Protein AF-A0A7C7XGM5-F1 (afdb_monomer_lite)

Sequence (119 aa):
MLATCMVFEDQSLSMDELKQALDADWGGHDVLRQRLMARAPKWANNDRYADAIAREMMDFFVDRSQHYAAAFPNVIFPCSVGTFSWYSMIGREVGASADGRHAGEPVAPNFSPAPGTDV

Foldseek 3Di:
DACCCCDPPVVVAHPVNLVVCQVCLNVVVVVVLVCLLPPPAFPPQPDPVNVVVVVVVVVVQVVVQVVVCVVPVPDDRDDFFACDVCQQVVQQVDTQHRNSRGRSGGDDGTPDTGPPNHD

Radius of gyration: 16.39 Å; chains: 1; bounding box: 39×30×42 Å

Secondary structure (DSSP, 8-state):
--THIIIIIS--S-HHHHHHHHHTTTTT-HHHHHHHHHHS--TTSS-HHHHHHHHHHHHHHHHHHHHHHTT-TTS--------GGGHHHHHHTS---TTSPPTTPPPPPTTSPPTT---

Structure (mmCIF, N/CA/C/O backbone):
data_AF-A0A7C7XGM5-F1
#
_entry.id   AF-A0A7C7XGM5-F1
#
loop_
_atom_site.group_PDB
_atom_site.id
_atom_site.type_symbol
_atom_site.label_atom_id
_atom_site.label_alt_id
_atom_site.label_comp_id
_atom_site.label_asym_id
_atom_site.label_entity_id
_atom_site.label_seq_id
_atom_site.pdbx_PDB_ins_code
_atom_site.Cartn_x
_atom_site.Cartn_y
_atom_site.Cartn_z
_atom_site.occupancy
_atom_site.B_iso_or_equiv
_atom_site.auth_seq_id
_atom_site.auth_comp_id
_atom_site.auth_asym_id
_atom_site.auth_atom_id
_atom_site.pdbx_PDB_model_num
ATOM 1 N N . MET A 1 1 ? 2.278 -4.102 4.022 1.00 54.41 1 MET A N 1
ATOM 2 C CA . MET A 1 1 ? 1.365 -4.092 5.184 1.00 54.41 1 MET A CA 1
ATOM 3 C C . MET A 1 1 ? 0.000 -4.473 4.669 1.00 54.41 1 MET A C 1
ATOM 5 O O . MET A 1 1 ? -0.467 -3.802 3.760 1.00 54.41 1 MET A O 1
ATOM 9 N N . LEU A 1 2 ? -0.594 -5.561 5.142 1.00 60.03 2 LEU A N 1
ATOM 10 C CA . LEU A 1 2 ? -1.854 -6.011 4.572 1.00 60.03 2 LEU A CA 1
ATOM 11 C C . LEU A 1 2 ? -2.766 -6.474 5.698 1.00 60.03 2 LEU A C 1
ATOM 13 O O . LEU A 1 2 ? -2.362 -7.294 6.521 1.00 60.03 2 LEU A O 1
ATOM 17 N N . ALA A 1 3 ? -4.014 -6.013 5.673 1.00 67.25 3 ALA A N 1
ATOM 18 C CA . ALA A 1 3 ? -5.118 -6.612 6.415 1.00 67.25 3 ALA A CA 1
ATOM 19 C C . ALA A 1 3 ? -5.228 -8.139 6.220 1.00 67.25 3 ALA A C 1
ATOM 21 O O . ALA A 1 3 ? -5.989 -8.767 6.945 1.00 67.25 3 ALA A O 1
ATOM 22 N N . THR A 1 4 ? -4.454 -8.727 5.294 1.00 80.50 4 THR A N 1
ATOM 23 C CA . THR A 1 4 ? -4.249 -10.161 5.093 1.00 80.50 4 THR A CA 1
ATOM 24 C C . THR A 1 4 ? -4.233 -10.928 6.408 1.00 80.50 4 THR A C 1
ATOM 26 O O . THR A 1 4 ? -5.137 -11.731 6.575 1.00 80.50 4 THR A O 1
ATOM 29 N N . CYS A 1 5 ? -3.366 -10.577 7.378 1.00 86.12 5 CYS A N 1
ATOM 30 C CA . CYS A 1 5 ? -3.275 -11.315 8.652 1.00 86.12 5 CYS A CA 1
ATOM 31 C C . CYS A 1 5 ? -4.610 -11.367 9.404 1.00 86.12 5 CYS A C 1
ATOM 33 O O . CYS A 1 5 ? -4.974 -12.380 9.984 1.00 86.12 5 CYS A O 1
ATOM 35 N N . MET A 1 6 ? -5.383 -10.281 9.360 1.00 91.44 6 MET A N 1
ATOM 36 C CA . MET A 1 6 ? -6.674 -10.204 10.035 1.00 91.44 6 MET A CA 1
ATOM 37 C C . MET A 1 6 ? -7.795 -10.883 9.244 1.00 91.44 6 MET A C 1
ATOM 39 O O . MET A 1 6 ? -8.776 -11.306 9.852 1.00 91.44 6 MET A O 1
ATOM 43 N N . VAL A 1 7 ? -7.665 -10.970 7.917 1.00 94.44 7 VAL A N 1
ATOM 44 C CA . VAL A 1 7 ? -8.686 -11.514 7.013 1.00 94.44 7 VAL A CA 1
ATOM 45 C C . VAL A 1 7 ? -8.522 -13.011 6.773 1.00 94.44 7 VAL A C 1
ATOM 47 O O . VAL A 1 7 ? -9.508 -13.743 6.824 1.00 94.44 7 VAL A O 1
ATOM 50 N N . PHE A 1 8 ? -7.305 -13.481 6.509 1.00 93.12 8 PHE A N 1
ATOM 51 C CA . PHE A 1 8 ? -7.049 -14.862 6.104 1.00 93.12 8 PHE A CA 1
ATOM 52 C C . PHE A 1 8 ? -6.533 -15.724 7.257 1.00 93.12 8 PHE A C 1
ATOM 54 O O . PHE A 1 8 ? -7.017 -16.843 7.415 1.00 93.12 8 PHE A O 1
ATOM 61 N N . GLU A 1 9 ? -5.599 -15.217 8.064 1.00 92.88 9 GLU A N 1
ATOM 62 C CA . GLU A 1 9 ? -4.975 -15.967 9.157 1.00 92.88 9 GLU A CA 1
ATOM 63 C C . GLU A 1 9 ? -5.824 -15.932 10.437 1.00 92.88 9 GLU A C 1
ATOM 65 O O . GLU A 1 9 ? -6.303 -16.971 10.888 1.00 92.88 9 GLU A O 1
ATOM 70 N N . ASP A 1 10 ? -6.056 -14.745 11.003 1.00 91.56 10 ASP A N 1
ATOM 71 C CA . ASP A 1 10 ? -6.815 -14.571 12.249 1.00 91.56 10 ASP A CA 1
ATOM 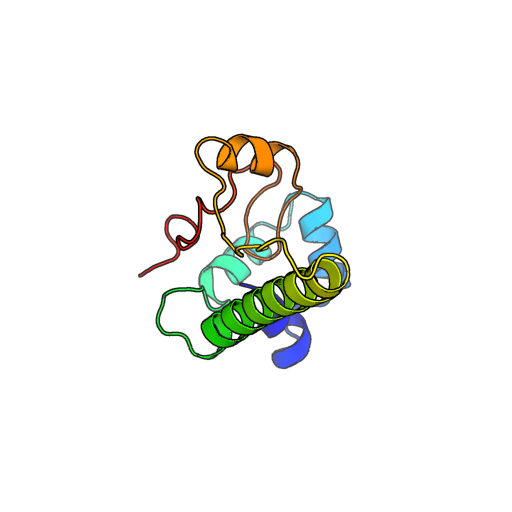72 C C . ASP A 1 10 ? -8.331 -14.666 12.029 1.00 91.56 10 ASP A C 1
ATOM 74 O O . ASP A 1 10 ? -9.084 -14.864 12.983 1.00 91.56 10 ASP A O 1
ATOM 78 N N . GLN A 1 11 ? -8.786 -14.436 10.790 1.00 92.81 11 GLN A N 1
ATOM 79 C CA . GLN A 1 11 ? -10.201 -14.372 10.392 1.00 92.81 11 GLN A CA 1
ATOM 80 C C . GLN A 1 11 ? -11.060 -13.468 11.305 1.00 92.81 11 GLN A C 1
ATOM 82 O O . GLN A 1 11 ? -12.252 -13.691 11.508 1.00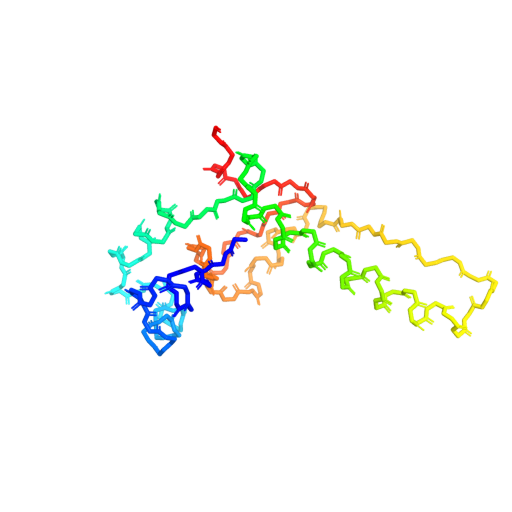 92.81 11 GLN A O 1
ATOM 87 N N . SER A 1 12 ? -10.447 -12.420 11.863 1.00 92.88 12 SER A N 1
ATOM 88 C CA . SER A 1 12 ? -11.067 -11.443 12.772 1.00 92.88 12 SER A CA 1
ATOM 89 C C . SER A 1 12 ? -11.690 -10.239 12.048 1.00 92.88 12 SER A C 1
ATOM 91 O O . SER A 1 12 ? -12.214 -9.310 12.684 1.00 92.88 12 SER A O 1
ATOM 93 N N . LEU A 1 13 ? -11.590 -10.230 10.718 1.00 94.81 13 LEU A N 1
ATOM 94 C CA . LEU A 1 13 ? -12.168 -9.264 9.793 1.00 94.81 13 LEU A CA 1
ATOM 95 C C . LEU A 1 13 ? -12.577 -10.005 8.518 1.00 94.81 13 LEU A C 1
ATOM 97 O O . LEU A 1 13 ? -11.746 -10.676 7.916 1.00 94.81 13 LEU A O 1
ATOM 101 N N . SER A 1 14 ? -13.822 -9.884 8.067 1.00 96.19 14 SER A N 1
ATOM 102 C CA . SER A 1 14 ? -14.199 -10.450 6.767 1.00 96.19 14 SER A CA 1
ATOM 103 C C . SER A 1 14 ? -13.716 -9.571 5.607 1.00 96.19 14 SER A C 1
ATO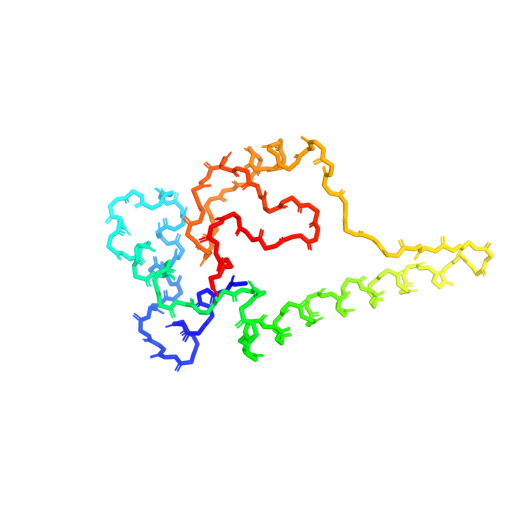M 105 O O . SER A 1 14 ? -13.536 -8.358 5.743 1.00 96.19 14 SER A O 1
ATOM 107 N N . MET A 1 15 ? -13.540 -10.176 4.428 1.00 96.12 15 MET A N 1
ATOM 108 C CA . MET A 1 15 ? -13.187 -9.426 3.217 1.00 96.12 15 MET A CA 1
ATOM 109 C C . MET A 1 15 ? -14.268 -8.401 2.840 1.00 96.12 15 MET A C 1
ATOM 111 O O . MET A 1 15 ? -13.943 -7.308 2.384 1.00 96.12 15 MET A O 1
ATOM 115 N N . ASP A 1 16 ? -15.545 -8.727 3.052 1.00 97.69 16 ASP A N 1
ATOM 116 C CA . ASP A 1 16 ? -16.650 -7.818 2.738 1.00 97.69 16 ASP A CA 1
ATOM 117 C C . ASP A 1 16 ? -16.681 -6.606 3.675 1.00 97.69 16 ASP A C 1
ATOM 119 O O . ASP A 1 16 ? -16.844 -5.484 3.199 1.00 97.69 16 ASP A O 1
ATOM 123 N N . GLU A 1 17 ? -16.445 -6.797 4.977 1.00 96.75 17 GLU A N 1
ATOM 124 C CA . GLU A 1 17 ? -16.307 -5.683 5.929 1.00 96.75 17 GLU A CA 1
ATOM 125 C C . GLU A 1 17 ? -15.115 -4.786 5.583 1.00 96.75 17 GLU A C 1
ATOM 127 O O . GLU A 1 17 ? -15.235 -3.562 5.628 1.00 96.75 17 GLU A O 1
ATOM 132 N N . LEU A 1 18 ? -13.969 -5.374 5.209 1.00 96.75 18 LEU A N 1
ATOM 133 C CA . LEU A 1 18 ? -12.805 -4.599 4.781 1.00 96.75 18 LEU A CA 1
ATOM 134 C C . LEU A 1 18 ? -13.123 -3.777 3.528 1.00 96.75 18 LEU A C 1
ATOM 136 O O . LEU A 1 18 ? -12.824 -2.588 3.495 1.00 96.75 18 LEU A O 1
ATOM 140 N N . LYS A 1 19 ? -13.745 -4.384 2.512 1.00 97.56 19 LYS A N 1
ATOM 141 C CA . LYS A 1 19 ? -14.121 -3.682 1.276 1.00 97.56 19 LYS A CA 1
ATOM 142 C C . LYS A 1 19 ? -15.075 -2.525 1.550 1.00 97.56 19 LYS A C 1
ATOM 144 O O . LYS A 1 19 ? -14.810 -1.424 1.091 1.00 97.56 19 LYS A O 1
ATOM 149 N N . GLN A 1 20 ? -16.118 -2.752 2.350 1.00 98.19 20 GLN A N 1
ATOM 150 C CA . GLN A 1 20 ? -17.057 -1.696 2.743 1.00 98.19 20 GLN A CA 1
ATOM 151 C C . GLN A 1 20 ? -16.340 -0.538 3.447 1.00 98.19 20 GLN A C 1
ATOM 153 O O . GLN A 1 20 ? -16.585 0.621 3.125 1.00 98.19 20 GLN A O 1
ATOM 158 N N . ALA A 1 21 ? -15.412 -0.846 4.358 1.00 98.12 21 ALA A N 1
ATOM 159 C CA . ALA A 1 21 ? -14.640 0.173 5.055 1.00 98.12 21 ALA A CA 1
ATOM 160 C C . ALA A 1 21 ? -13.722 0.974 4.116 1.00 98.12 21 ALA A C 1
ATOM 162 O O . ALA A 1 21 ? -13.603 2.185 4.283 1.00 98.12 21 ALA A O 1
ATOM 163 N N . LEU A 1 22 ? -13.095 0.328 3.128 1.00 98.06 22 LEU A N 1
ATOM 164 C CA . LEU A 1 22 ? -12.242 1.000 2.141 1.00 98.06 22 LEU A CA 1
ATOM 165 C C . LEU A 1 22 ? -13.059 1.851 1.156 1.00 98.06 22 LEU A C 1
ATOM 167 O O . LEU A 1 22 ? -12.680 2.990 0.887 1.00 98.06 22 LEU A O 1
ATOM 171 N N . ASP A 1 23 ? -14.193 1.337 0.671 1.00 98.31 23 ASP A N 1
ATOM 172 C CA . ASP A 1 23 ? -15.105 2.059 -0.230 1.00 98.31 23 ASP A CA 1
ATOM 173 C C . ASP A 1 23 ? -15.692 3.312 0.443 1.00 98.31 23 ASP A C 1
ATOM 175 O O . ASP A 1 23 ? -15.946 4.319 -0.218 1.00 98.31 23 ASP A O 1
ATOM 179 N N . ALA A 1 24 ? -15.875 3.267 1.766 1.00 98.25 24 ALA A N 1
ATOM 180 C CA . ALA A 1 24 ? -16.339 4.389 2.575 1.00 98.25 24 ALA A CA 1
ATOM 181 C C . ALA A 1 24 ? -15.220 5.359 3.008 1.00 98.25 24 ALA A C 1
ATOM 183 O O . ALA A 1 24 ? -15.493 6.255 3.806 1.00 98.25 24 ALA A O 1
ATOM 184 N N . ASP A 1 25 ? -13.972 5.174 2.553 1.00 98.31 25 ASP A N 1
ATOM 185 C CA . ASP A 1 25 ? -12.793 5.906 3.049 1.00 98.31 25 ASP A CA 1
ATOM 186 C C . ASP A 1 25 ? -12.725 5.940 4.591 1.00 98.31 25 ASP A C 1
ATOM 188 O O . ASP A 1 25 ? -12.493 6.966 5.232 1.00 98.31 25 ASP A O 1
ATOM 192 N N . TRP A 1 26 ? -13.000 4.785 5.198 1.00 98.00 26 TRP A N 1
ATOM 193 C CA . TRP A 1 26 ? -13.109 4.567 6.641 1.00 98.00 26 TRP A CA 1
ATOM 194 C C . TRP A 1 26 ? -14.264 5.287 7.353 1.00 98.00 26 TRP A C 1
ATOM 196 O O . TRP A 1 26 ? -14.382 5.163 8.573 1.00 98.00 26 TRP A O 1
ATOM 206 N N . GLY A 1 27 ? -15.153 5.980 6.637 1.00 98.12 27 GLY A N 1
ATOM 207 C CA . GLY A 1 27 ? -16.314 6.662 7.209 1.00 98.12 27 GLY A CA 1
ATOM 208 C C . GLY A 1 27 ? -17.248 5.703 7.954 1.00 98.12 27 GLY A C 1
ATOM 209 O O . GLY A 1 27 ? -17.814 4.793 7.359 1.00 98.12 27 GLY A O 1
ATOM 210 N N . GLY A 1 28 ? -17.407 5.894 9.269 1.00 97.75 28 GLY A N 1
ATOM 211 C CA . GLY A 1 28 ? -18.184 4.987 10.130 1.00 97.75 28 GLY A CA 1
ATOM 212 C C . GLY A 1 28 ? -17.437 3.711 10.544 1.00 97.75 28 GLY A C 1
ATOM 213 O O . GLY A 1 28 ? -17.987 2.884 11.272 1.00 97.75 28 GLY A O 1
ATOM 214 N N . HIS A 1 29 ? -16.175 3.567 10.133 1.00 97.88 29 HIS A N 1
ATOM 215 C CA . HIS A 1 29 ? -15.309 2.418 10.397 1.00 97.88 29 HIS A CA 1
ATOM 216 C C . HIS A 1 29 ? -14.020 2.814 11.145 1.00 97.88 29 HIS A C 1
ATOM 218 O O . HIS A 1 29 ? -13.032 2.076 11.118 1.00 97.88 29 HIS A O 1
ATOM 224 N N . ASP A 1 30 ? -14.019 3.940 11.866 1.00 96.94 30 ASP A N 1
ATOM 225 C CA . ASP A 1 30 ? -12.849 4.476 12.581 1.00 96.94 30 ASP A CA 1
ATOM 226 C C . ASP A 1 30 ? -12.220 3.465 13.547 1.00 96.94 30 ASP A C 1
ATOM 228 O O . ASP A 1 30 ? -10.999 3.310 13.602 1.00 96.94 30 ASP A O 1
ATOM 232 N N . VAL A 1 31 ? -13.053 2.721 14.282 1.00 96.88 31 VAL A N 1
ATOM 233 C CA . VAL A 1 31 ? -12.593 1.686 15.222 1.00 96.88 31 VAL A CA 1
ATOM 234 C C . VAL A 1 31 ? -11.849 0.572 14.486 1.00 96.88 31 VAL A C 1
ATOM 236 O O . VAL A 1 31 ? -10.806 0.109 14.952 1.00 96.88 31 VAL A O 1
ATOM 239 N N . LEU A 1 32 ? -12.356 0.154 13.324 1.00 95.81 32 LEU A N 1
ATOM 240 C CA . LEU A 1 32 ? -11.711 -0.865 12.502 1.00 95.81 32 LEU A CA 1
ATOM 241 C C . LEU A 1 32 ? -10.379 -0.352 11.943 1.00 95.81 32 LEU A C 1
ATOM 243 O O . LEU A 1 32 ? -9.375 -1.063 12.030 1.00 95.81 32 LEU A O 1
ATOM 247 N N . ARG A 1 33 ? -10.350 0.886 11.439 1.00 96.31 33 ARG A N 1
ATOM 248 C CA . ARG A 1 33 ? -9.132 1.538 10.945 1.00 96.31 33 ARG A CA 1
ATOM 249 C C . ARG A 1 33 ? -8.051 1.589 12.023 1.00 96.31 33 ARG A C 1
ATOM 251 O O . ARG A 1 33 ? -6.938 1.120 11.802 1.00 96.31 33 ARG A O 1
ATOM 258 N N . GLN A 1 34 ? -8.388 2.084 13.215 1.00 95.38 34 GLN A N 1
ATOM 259 C CA . GLN A 1 34 ? -7.458 2.157 14.347 1.00 95.38 34 GLN A CA 1
ATOM 260 C C . GLN A 1 34 ? -6.964 0.770 14.769 1.00 95.38 34 GLN A C 1
ATOM 262 O O . GLN A 1 34 ? -5.775 0.580 15.028 1.00 95.38 34 GLN A O 1
ATOM 267 N N . ARG A 1 35 ? -7.852 -0.233 14.776 1.00 94.31 35 ARG A N 1
ATOM 268 C CA . ARG A 1 35 ? -7.483 -1.626 15.063 1.00 94.31 35 ARG A CA 1
ATOM 269 C C . ARG A 1 35 ? -6.465 -2.161 14.050 1.00 94.31 35 ARG A C 1
ATOM 271 O O . ARG A 1 35 ? -5.487 -2.775 14.470 1.00 94.31 35 ARG A O 1
ATOM 278 N N . LEU A 1 36 ? -6.663 -1.909 12.754 1.00 92.81 36 LEU A N 1
ATOM 279 C CA . LEU A 1 36 ? -5.727 -2.289 11.685 1.00 92.81 36 LEU A CA 1
ATOM 280 C C . LEU A 1 36 ? -4.383 -1.566 11.813 1.00 92.81 36 LEU A C 1
ATOM 282 O O . LEU A 1 36 ? -3.323 -2.186 11.699 1.00 92.81 36 LEU A O 1
ATOM 286 N N . MET A 1 37 ? -4.413 -0.262 12.087 1.00 92.81 37 MET A N 1
ATOM 287 C CA . MET A 1 37 ? -3.207 0.543 12.275 1.00 92.81 37 MET A CA 1
ATOM 288 C C . MET A 1 37 ? -2.374 0.051 13.462 1.00 92.81 37 MET A C 1
ATOM 290 O O . MET A 1 37 ? -1.161 -0.061 13.329 1.00 92.81 37 MET A O 1
ATOM 294 N N . ALA A 1 38 ? -3.021 -0.309 14.571 1.00 91.25 38 ALA A N 1
ATOM 295 C CA . ALA A 1 38 ? -2.345 -0.717 15.799 1.00 91.25 38 ALA A CA 1
ATOM 296 C C . ALA A 1 38 ? -1.894 -2.186 15.827 1.00 91.25 38 ALA A C 1
ATOM 298 O O . ALA A 1 38 ? -0.918 -2.498 16.504 1.00 91.25 38 ALA A O 1
ATOM 299 N N . ARG A 1 39 ? -2.623 -3.104 15.173 1.00 90.38 39 ARG A N 1
ATOM 300 C CA . ARG A 1 39 ? -2.394 -4.555 15.332 1.00 90.38 39 ARG A CA 1
ATOM 301 C C . ARG A 1 39 ? -1.752 -5.245 14.142 1.00 90.38 39 ARG A C 1
ATOM 303 O O . ARG A 1 39 ? -1.061 -6.236 14.348 1.00 90.38 39 ARG A O 1
ATOM 310 N N . ALA A 1 40 ? -2.003 -4.782 12.918 1.00 91.69 40 ALA A N 1
ATOM 311 C CA . ALA A 1 40 ? -1.379 -5.410 11.758 1.00 91.69 40 ALA A CA 1
ATOM 312 C C . ALA A 1 40 ? 0.138 -5.141 11.794 1.00 91.69 40 ALA A C 1
ATOM 314 O O . ALA A 1 40 ? 0.508 -4.023 12.148 1.00 91.69 40 ALA A O 1
ATOM 315 N N . PRO A 1 41 ? 1.009 -6.089 11.407 1.00 93.25 41 PRO A N 1
ATOM 316 C CA . PRO A 1 41 ? 2.449 -5.847 11.303 1.00 93.25 41 PRO A CA 1
ATOM 317 C C . PRO A 1 41 ? 2.803 -4.802 10.234 1.00 93.25 41 PRO A C 1
ATOM 31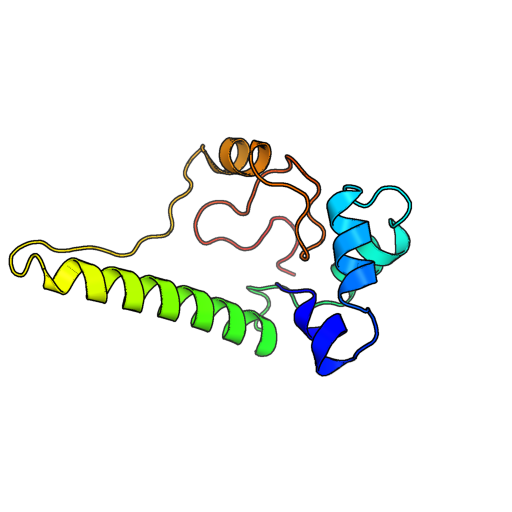9 O O . PRO A 1 41 ? 2.206 -4.784 9.149 1.00 93.25 41 PRO A O 1
ATOM 322 N N . LYS A 1 42 ? 3.783 -3.929 10.514 1.00 91.50 42 LYS A N 1
ATOM 323 C CA . LYS A 1 42 ? 4.247 -2.881 9.585 1.00 91.50 42 LYS A CA 1
ATOM 324 C C . LYS A 1 42 ? 5.635 -3.211 9.038 1.00 91.50 42 LYS A C 1
ATOM 326 O O . LYS A 1 42 ? 6.495 -3.710 9.757 1.00 91.50 42 LYS A O 1
ATOM 331 N N . TRP A 1 43 ? 5.843 -2.922 7.755 1.00 92.44 43 TRP A N 1
ATOM 332 C CA . TRP A 1 43 ? 7.135 -3.136 7.100 1.00 92.44 43 TRP A CA 1
ATOM 333 C C . TRP A 1 43 ? 8.217 -2.236 7.710 1.00 92.44 43 TRP A C 1
ATOM 335 O O . TRP A 1 43 ? 7.898 -1.145 8.174 1.00 92.44 43 TRP A O 1
ATOM 345 N N . ALA A 1 44 ? 9.470 -2.699 7.679 1.00 92.88 44 ALA A N 1
ATOM 346 C CA . ALA A 1 44 ? 10.648 -2.028 8.237 1.00 92.88 44 ALA A CA 1
ATOM 347 C C . ALA A 1 44 ? 10.733 -1.995 9.777 1.00 92.88 44 ALA A C 1
ATOM 349 O O . ALA A 1 44 ? 11.467 -1.185 10.329 1.00 92.88 44 ALA A O 1
ATOM 350 N N . ASN A 1 45 ? 10.061 -2.926 10.463 1.00 94.25 45 ASN A N 1
ATOM 351 C CA . ASN A 1 45 ? 10.174 -3.120 11.919 1.00 94.25 45 ASN A CA 1
ATOM 352 C C . ASN A 1 45 ? 10.872 -4.435 12.302 1.00 94.25 45 ASN A C 1
ATOM 354 O O . ASN A 1 45 ? 10.684 -4.944 13.405 1.00 94.25 45 ASN A O 1
ATOM 358 N N . ASN A 1 46 ? 11.634 -5.035 11.375 1.00 94.50 46 ASN A N 1
ATOM 359 C CA . ASN A 1 46 ? 12.209 -6.380 11.532 1.00 94.50 46 ASN A CA 1
ATOM 360 C C . ASN A 1 46 ? 11.139 -7.448 11.857 1.00 94.50 46 ASN A C 1
ATOM 362 O O . ASN A 1 46 ? 11.396 -8.447 12.537 1.00 94.50 46 ASN A O 1
ATOM 366 N N . ASP A 1 47 ? 9.914 -7.223 11.379 1.00 94.19 47 ASP A N 1
ATOM 367 C CA . ASP A 1 47 ? 8.817 -8.168 11.493 1.00 94.19 47 ASP A CA 1
ATOM 368 C C . ASP A 1 47 ? 8.874 -9.138 10.313 1.00 94.19 47 ASP A C 1
ATOM 370 O O . ASP A 1 47 ? 8.718 -8.756 9.151 1.00 94.19 47 ASP A O 1
ATOM 374 N N . ARG A 1 48 ? 9.084 -10.423 10.612 1.00 94.31 48 ARG A N 1
ATOM 375 C CA . ARG A 1 48 ? 9.281 -11.448 9.578 1.00 94.31 48 ARG A CA 1
ATOM 376 C C . ARG A 1 48 ? 8.102 -11.566 8.619 1.00 94.31 48 ARG A C 1
ATOM 378 O O . ARG A 1 48 ? 8.328 -11.894 7.458 1.00 94.31 48 ARG A O 1
ATOM 385 N N . TYR A 1 49 ? 6.879 -11.345 9.092 1.00 92.25 49 TYR A N 1
ATOM 386 C CA . TYR A 1 49 ? 5.679 -11.475 8.276 1.00 92.25 49 TYR A CA 1
ATOM 387 C C . TYR A 1 49 ? 5.551 -10.288 7.315 1.00 92.25 49 TYR A C 1
ATOM 389 O O . TYR A 1 49 ? 5.437 -10.478 6.102 1.00 92.25 49 TYR A O 1
ATOM 397 N N . ALA A 1 50 ? 5.665 -9.058 7.824 1.00 92.94 50 ALA A N 1
ATOM 398 C CA . ALA A 1 50 ? 5.629 -7.857 6.995 1.00 92.94 50 ALA A CA 1
ATOM 399 C C . ALA A 1 50 ? 6.786 -7.816 5.983 1.00 92.94 50 ALA A C 1
ATOM 401 O O . ALA A 1 50 ? 6.573 -7.465 4.819 1.00 92.94 50 ALA A O 1
ATOM 402 N N . ASP A 1 51 ? 7.990 -8.208 6.406 1.00 92.81 51 ASP A N 1
ATOM 403 C CA . ASP A 1 51 ? 9.178 -8.232 5.554 1.00 92.81 51 ASP A CA 1
ATOM 404 C C . ASP A 1 51 ? 9.104 -9.336 4.492 1.00 92.81 51 ASP A C 1
ATOM 406 O O . ASP A 1 51 ? 9.605 -9.145 3.385 1.00 92.81 51 ASP A O 1
ATOM 410 N N . ALA A 1 52 ? 8.471 -10.477 4.790 1.00 94.56 52 ALA A N 1
ATOM 411 C CA . ALA A 1 52 ? 8.240 -11.528 3.800 1.00 94.56 52 ALA A CA 1
ATOM 412 C C . ALA A 1 52 ? 7.320 -11.045 2.673 1.00 94.56 52 ALA A C 1
ATOM 414 O O . ALA A 1 52 ? 7.672 -11.206 1.509 1.00 94.56 52 ALA A O 1
ATOM 415 N N . ILE A 1 53 ? 6.211 -10.378 3.010 1.00 93.69 53 ILE A N 1
ATOM 416 C CA . ILE A 1 53 ? 5.291 -9.799 2.019 1.00 93.69 53 ILE A CA 1
ATOM 417 C C . ILE A 1 53 ? 5.996 -8.725 1.185 1.00 93.69 53 ILE A C 1
ATOM 419 O O . ILE A 1 53 ? 5.860 -8.694 -0.034 1.00 93.69 53 ILE A O 1
ATOM 423 N N . ALA A 1 54 ? 6.760 -7.831 1.822 1.00 92.75 54 ALA A N 1
ATOM 424 C CA . ALA A 1 54 ? 7.498 -6.799 1.096 1.00 92.75 54 ALA A CA 1
ATOM 425 C C . ALA A 1 54 ? 8.500 -7.410 0.102 1.00 92.75 54 ALA A C 1
ATOM 427 O O . ALA A 1 54 ? 8.622 -6.928 -1.023 1.00 92.75 54 ALA A O 1
ATOM 428 N N . ARG A 1 55 ? 9.178 -8.495 0.500 1.00 95.06 55 ARG A N 1
ATOM 429 C CA . ARG A 1 55 ? 10.104 -9.233 -0.364 1.00 95.06 55 ARG A CA 1
ATOM 430 C C . ARG A 1 55 ? 9.375 -9.895 -1.532 1.00 95.06 55 ARG A C 1
ATOM 432 O O . ARG A 1 55 ? 9.781 -9.687 -2.665 1.00 95.06 55 ARG A O 1
ATOM 439 N N . GLU A 1 56 ? 8.256 -10.569 -1.274 1.00 96.25 56 GLU A N 1
ATOM 440 C CA . GLU A 1 56 ? 7.425 -11.200 -2.309 1.00 96.25 56 GLU A CA 1
ATOM 441 C C . GLU A 1 56 ? 6.957 -10.194 -3.373 1.00 96.25 56 GLU A C 1
ATOM 443 O O . GLU A 1 56 ? 7.038 -10.465 -4.570 1.00 96.25 56 GLU A O 1
ATOM 448 N N . MET A 1 57 ? 6.519 -9.000 -2.959 1.00 94.62 57 MET A N 1
ATOM 449 C CA . MET A 1 57 ? 6.101 -7.953 -3.900 1.00 94.62 57 MET A CA 1
ATOM 450 C C . MET A 1 57 ? 7.263 -7.450 -4.766 1.00 94.62 57 MET A C 1
ATOM 452 O O . MET A 1 57 ? 7.078 -7.184 -5.956 1.00 94.62 57 MET A O 1
ATOM 456 N N . MET A 1 58 ? 8.462 -7.328 -4.188 1.00 95.31 58 MET A N 1
ATOM 457 C CA . MET A 1 58 ? 9.657 -6.934 -4.935 1.00 95.31 58 MET A CA 1
ATOM 458 C C . MET A 1 58 ? 10.124 -8.029 -5.891 1.00 95.31 58 MET A C 1
ATOM 460 O O . MET A 1 58 ? 10.458 -7.716 -7.033 1.00 95.31 58 MET A O 1
ATOM 464 N N . ASP A 1 59 ? 10.092 -9.288 -5.461 1.00 97.31 59 ASP A N 1
ATOM 465 C CA . ASP A 1 59 ? 10.426 -10.440 -6.300 1.00 97.31 59 ASP A CA 1
ATOM 466 C C . ASP A 1 59 ? 9.477 -10.500 -7.507 1.00 97.31 59 ASP A C 1
ATOM 468 O O . ASP A 1 59 ? 9.931 -10.558 -8.648 1.00 97.31 59 ASP A O 1
ATOM 472 N N . PHE A 1 60 ? 8.168 -10.328 -7.288 1.00 97.12 60 PHE A N 1
ATOM 473 C CA . PHE A 1 60 ? 7.186 -10.255 -8.373 1.00 97.12 60 PHE A CA 1
ATOM 474 C C . PHE A 1 60 ? 7.476 -9.115 -9.365 1.00 97.12 60 PHE A C 1
ATOM 476 O O . PHE A 1 60 ? 7.384 -9.301 -10.583 1.00 97.12 60 PHE A O 1
ATOM 483 N N . PHE A 1 61 ? 7.833 -7.926 -8.868 1.00 96.12 61 PHE A N 1
ATOM 484 C CA . PHE A 1 61 ? 8.193 -6.792 -9.722 1.00 96.12 61 PHE A CA 1
ATOM 485 C C . PHE A 1 61 ? 9.438 -7.085 -10.571 1.00 96.12 61 PHE A C 1
ATOM 487 O O . PHE A 1 61 ? 9.435 -6.826 -11.780 1.00 96.12 61 PHE A O 1
ATOM 494 N N . VAL A 1 62 ? 10.479 -7.655 -9.959 1.00 96.38 62 VAL A N 1
ATOM 495 C CA . VAL A 1 62 ? 11.727 -8.021 -10.640 1.00 96.38 62 VAL A CA 1
ATOM 496 C C . VAL A 1 62 ? 11.471 -9.086 -11.701 1.00 96.38 62 VAL A C 1
ATOM 498 O O . VAL A 1 62 ? 11.863 -8.892 -12.854 1.00 96.38 62 VAL A O 1
ATOM 501 N N . ASP A 1 63 ? 10.752 -10.152 -11.358 1.00 97.12 63 ASP A N 1
ATOM 502 C CA . ASP A 1 63 ? 10.416 -11.240 -12.279 1.00 97.12 63 ASP A CA 1
ATOM 503 C C . ASP A 1 63 ? 9.622 -10.724 -13.481 1.00 97.12 63 ASP A C 1
ATOM 505 O O . ASP A 1 63 ? 9.895 -11.077 -14.635 1.00 97.12 63 ASP A O 1
ATOM 509 N N . ARG A 1 64 ? 8.659 -9.823 -13.244 1.00 96.56 64 ARG A N 1
ATOM 510 C CA . ARG A 1 64 ? 7.869 -9.242 -14.331 1.00 96.56 64 ARG A CA 1
ATOM 511 C C . ARG A 1 64 ? 8.708 -8.333 -15.225 1.00 96.56 64 ARG A C 1
ATOM 513 O O . ARG A 1 64 ? 8.534 -8.370 -16.444 1.00 96.56 64 ARG A O 1
ATOM 520 N N . SER A 1 65 ? 9.623 -7.555 -14.651 1.00 96.06 65 SER A N 1
ATOM 521 C CA . SER A 1 65 ? 10.565 -6.730 -15.413 1.00 96.06 65 SER A CA 1
ATOM 522 C C . SER A 1 65 ? 11.481 -7.592 -16.289 1.00 96.06 65 SER A C 1
ATOM 524 O O . SER A 1 65 ? 11.584 -7.354 -17.493 1.00 96.06 65 SER A O 1
ATOM 526 N N . GLN A 1 66 ? 12.060 -8.660 -15.728 1.00 95.50 66 GLN A N 1
ATOM 527 C CA . GLN A 1 66 ? 12.906 -9.609 -16.461 1.00 95.50 66 GLN A CA 1
ATOM 528 C C . GLN A 1 66 ? 12.156 -10.296 -17.605 1.00 95.50 66 GLN A C 1
ATOM 530 O O . GLN A 1 66 ? 12.693 -10.426 -18.706 1.00 95.50 66 GLN A O 1
ATOM 535 N N . HIS A 1 67 ? 10.899 -10.688 -17.375 1.00 96.25 67 HIS A N 1
ATOM 536 C CA . HIS A 1 67 ? 10.059 -11.288 -18.407 1.00 96.25 67 HIS A CA 1
ATOM 537 C C . HIS A 1 67 ? 9.925 -10.389 -19.643 1.00 96.25 67 HIS A C 1
ATOM 539 O O . HIS A 1 67 ? 10.062 -10.868 -20.767 1.00 96.25 67 HIS A O 1
ATOM 545 N N . TYR A 1 68 ? 9.676 -9.089 -19.460 1.00 95.56 68 TYR A N 1
ATOM 546 C CA . TYR A 1 68 ? 9.590 -8.158 -20.588 1.00 95.56 68 TYR A CA 1
ATOM 547 C C . TYR A 1 68 ? 10.964 -7.822 -21.178 1.00 95.56 68 TYR A C 1
ATOM 549 O O . TYR A 1 68 ? 11.090 -7.697 -22.397 1.00 95.56 68 TYR A O 1
ATOM 557 N N . ALA A 1 69 ? 12.000 -7.732 -20.340 1.00 96.50 69 ALA A N 1
ATOM 558 C CA . ALA A 1 69 ? 13.373 -7.490 -20.778 1.00 96.50 69 ALA A CA 1
ATOM 559 C C . ALA A 1 69 ? 13.892 -8.587 -21.723 1.00 96.50 69 ALA A C 1
ATOM 561 O O . ALA A 1 69 ? 14.694 -8.299 -22.609 1.00 96.50 69 ALA A O 1
ATOM 562 N N . ALA A 1 70 ? 13.394 -9.824 -21.604 1.00 96.19 70 ALA A N 1
ATOM 563 C CA . ALA A 1 70 ? 13.764 -10.937 -22.480 1.00 96.19 70 ALA A CA 1
ATOM 564 C C . ALA A 1 70 ? 13.496 -10.668 -23.976 1.00 96.19 70 ALA A C 1
ATOM 566 O O . ALA A 1 70 ? 14.174 -11.238 -24.831 1.00 96.19 70 ALA A O 1
ATOM 567 N N . ALA A 1 71 ? 12.554 -9.776 -24.311 1.00 97.88 71 ALA A N 1
ATOM 568 C CA . ALA A 1 71 ? 12.300 -9.357 -25.692 1.00 97.88 71 ALA A CA 1
ATOM 569 C C . ALA A 1 71 ? 13.369 -8.391 -26.250 1.00 97.88 71 ALA A C 1
ATOM 571 O O . ALA A 1 71 ? 13.412 -8.146 -27.456 1.00 97.88 71 ALA A O 1
ATOM 572 N N . PHE A 1 72 ? 14.240 -7.850 -25.394 1.00 97.44 72 PHE A N 1
ATOM 573 C CA . PHE A 1 72 ? 15.212 -6.808 -25.720 1.00 97.44 72 PHE A CA 1
ATOM 574 C C . PHE A 1 72 ? 16.607 -7.166 -25.171 1.00 97.44 72 PHE A C 1
ATOM 576 O O . PHE A 1 72 ? 17.112 -6.495 -24.273 1.00 97.44 72 PHE A O 1
ATOM 583 N N . PRO A 1 73 ? 17.287 -8.187 -25.726 1.00 93.81 73 PRO A N 1
ATOM 584 C CA . PRO A 1 73 ? 18.503 -8.769 -25.138 1.00 93.81 73 PRO A CA 1
ATOM 585 C C . PRO A 1 73 ? 19.697 -7.805 -25.027 1.00 93.81 73 PRO A C 1
ATOM 587 O O . PRO A 1 73 ? 20.631 -8.068 -24.278 1.00 93.81 73 PRO A O 1
ATOM 590 N N . ASN A 1 74 ? 19.671 -6.690 -25.761 1.00 96.94 74 ASN A N 1
ATOM 591 C CA . ASN A 1 74 ? 20.724 -5.672 -25.752 1.00 96.94 74 ASN A CA 1
ATOM 592 C C . ASN A 1 74 ? 20.362 -4.435 -24.908 1.00 96.94 74 ASN A C 1
ATOM 594 O O . ASN A 1 74 ? 21.087 -3.442 -24.939 1.00 96.94 74 ASN A O 1
ATOM 598 N N . VAL A 1 75 ? 19.231 -4.457 -24.198 1.00 96.12 75 VAL A N 1
ATOM 599 C CA . VAL A 1 75 ? 18.745 -3.348 -23.372 1.00 96.12 75 VAL A CA 1
ATOM 600 C C . VAL A 1 75 ? 18.633 -3.823 -21.928 1.00 96.12 75 VAL A C 1
ATOM 602 O O . VAL A 1 75 ? 18.067 -4.874 -21.644 1.00 96.12 75 VAL A O 1
ATOM 605 N N . ILE A 1 76 ? 19.166 -3.033 -20.999 1.00 93.19 76 ILE A N 1
ATOM 606 C CA . ILE A 1 76 ? 19.068 -3.309 -19.564 1.00 93.19 76 ILE A CA 1
ATOM 607 C C . ILE A 1 76 ? 17.795 -2.655 -19.029 1.00 93.19 76 ILE A C 1
ATOM 609 O O . ILE A 1 76 ? 17.568 -1.467 -19.249 1.00 93.19 76 ILE A O 1
ATOM 613 N N . PHE A 1 77 ? 17.000 -3.422 -18.286 1.00 94.94 77 PHE A N 1
ATOM 614 C CA . PHE A 1 77 ? 15.787 -2.961 -17.611 1.00 94.94 77 PHE A CA 1
ATOM 615 C C . PHE A 1 77 ? 16.049 -2.930 -16.098 1.00 94.94 77 PHE A C 1
ATOM 617 O O . PHE A 1 77 ? 15.760 -3.908 -15.403 1.00 94.94 77 PHE A O 1
ATOM 624 N N . PRO A 1 78 ? 16.663 -1.859 -15.561 1.00 92.38 78 PRO A N 1
ATOM 625 C CA . PRO A 1 78 ? 16.928 -1.778 -14.133 1.00 92.38 78 PRO A CA 1
ATOM 626 C C . PRO A 1 78 ? 15.612 -1.645 -13.361 1.00 92.38 78 PRO A C 1
ATOM 628 O O . PRO A 1 78 ? 14.770 -0.807 -13.680 1.00 92.38 78 PRO A O 1
ATOM 631 N N . CYS A 1 79 ? 15.453 -2.456 -12.320 1.00 93.50 79 CYS A N 1
ATOM 632 C CA . CYS A 1 79 ? 14.344 -2.319 -11.384 1.00 93.50 79 CYS A CA 1
ATOM 633 C C . CYS A 1 79 ? 14.706 -1.271 -10.331 1.00 93.50 79 CYS A C 1
ATOM 635 O O . CYS A 1 79 ? 15.747 -1.373 -9.683 1.00 93.50 79 CYS A O 1
ATOM 637 N N . SER A 1 80 ? 13.850 -0.271 -10.147 1.00 92.69 80 SER A N 1
ATOM 638 C CA . SER A 1 80 ? 14.000 0.723 -9.089 1.00 92.69 80 SER A CA 1
ATOM 639 C C . SER A 1 80 ? 12.636 1.173 -8.581 1.00 92.69 80 SER A C 1
ATOM 641 O O . SER A 1 80 ? 11.649 1.172 -9.316 1.00 92.69 80 SER A O 1
ATOM 643 N N . VAL A 1 81 ? 12.589 1.554 -7.305 1.00 92.25 81 VAL A N 1
ATOM 644 C CA . VAL A 1 81 ? 11.406 2.145 -6.676 1.00 92.25 81 VAL A CA 1
ATOM 645 C C . VAL A 1 81 ? 11.724 3.608 -6.396 1.00 92.25 81 VAL A C 1
ATOM 647 O O . VAL A 1 81 ? 12.520 3.927 -5.514 1.00 92.25 81 VAL A O 1
ATOM 650 N N . GLY A 1 82 ? 11.128 4.502 -7.182 1.00 92.44 82 GLY A N 1
ATOM 651 C CA . GLY A 1 82 ? 11.354 5.940 -7.079 1.00 92.44 82 GLY A CA 1
AT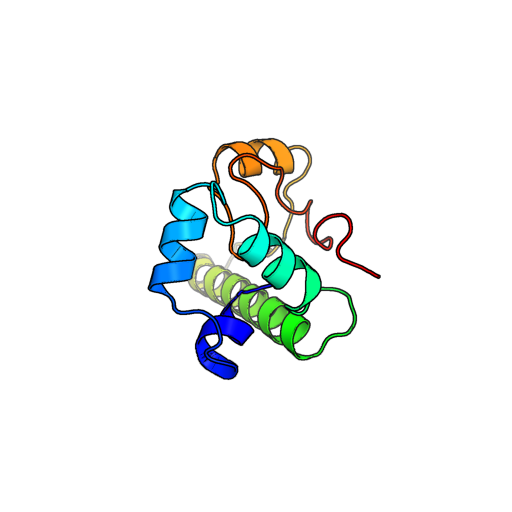OM 652 C C . GLY A 1 82 ? 10.069 6.707 -7.334 1.00 92.44 82 GLY A C 1
ATOM 653 O O . GLY A 1 82 ? 9.672 6.892 -8.481 1.00 92.44 82 GLY A O 1
ATOM 654 N N . THR A 1 83 ? 9.424 7.171 -6.266 1.00 92.38 83 THR A N 1
ATOM 655 C CA . THR A 1 83 ? 8.253 8.053 -6.367 1.00 92.38 83 THR A CA 1
ATOM 656 C C . THR A 1 83 ? 8.666 9.518 -6.485 1.00 92.38 83 THR A C 1
ATOM 658 O O . THR A 1 83 ? 7.864 10.343 -6.909 1.00 92.38 83 THR A O 1
ATOM 661 N N . PHE A 1 84 ? 9.895 9.871 -6.082 1.00 90.81 84 PHE A N 1
ATOM 662 C CA . PHE A 1 84 ? 10.392 11.251 -6.039 1.00 90.81 84 PHE A CA 1
ATOM 663 C C . PHE A 1 84 ? 9.389 12.188 -5.340 1.00 90.81 84 PHE A C 1
ATOM 665 O O . PHE A 1 84 ? 8.757 11.796 -4.362 1.00 90.81 84 PHE A O 1
ATOM 672 N N . SER A 1 85 ? 9.210 13.413 -5.839 1.00 91.50 85 SER A N 1
ATOM 673 C CA . SER A 1 85 ? 8.207 14.371 -5.357 1.00 91.50 85 SER A CA 1
ATOM 674 C C . SER A 1 85 ? 6.758 13.985 -5.688 1.00 91.50 85 SER A C 1
ATOM 676 O O . SER A 1 85 ? 5.838 14.676 -5.257 1.00 91.50 85 SER A O 1
ATOM 678 N N . TRP A 1 86 ? 6.533 12.893 -6.426 1.00 95.25 86 TRP A N 1
ATOM 679 C CA . TRP A 1 86 ? 5.216 12.505 -6.930 1.00 95.25 86 TRP A CA 1
ATOM 680 C C . TRP A 1 86 ? 4.438 11.621 -5.956 1.00 95.25 86 TRP A C 1
ATOM 682 O O . TRP A 1 86 ? 3.265 11.374 -6.198 1.00 95.25 86 TRP A O 1
ATOM 692 N N . TYR A 1 87 ? 5.031 11.172 -4.845 1.00 95.31 87 TYR A N 1
ATOM 693 C CA . TYR A 1 87 ? 4.352 10.327 -3.848 1.00 95.31 87 TYR A CA 1
ATOM 694 C C . TYR A 1 87 ? 3.015 10.919 -3.353 1.00 95.31 87 TYR A C 1
ATOM 696 O O . TYR A 1 87 ? 2.049 10.193 -3.123 1.00 95.31 87 TYR A O 1
ATOM 704 N N . SER A 1 88 ? 2.925 12.248 -3.256 1.00 95.31 88 SER A N 1
ATOM 705 C CA . SER A 1 88 ? 1.685 12.953 -2.920 1.00 95.31 88 SER A CA 1
ATOM 706 C C . SER A 1 88 ? 0.666 12.941 -4.063 1.00 95.31 88 SER A C 1
ATOM 708 O O . SER A 1 88 ? -0.521 12.762 -3.818 1.00 95.31 88 SER A O 1
ATOM 710 N N . MET A 1 89 ? 1.119 13.090 -5.310 1.00 96.38 89 MET A N 1
ATOM 711 C CA . MET A 1 89 ? 0.267 13.032 -6.503 1.00 96.38 89 MET A CA 1
ATOM 712 C C . MET A 1 89 ? -0.256 11.618 -6.752 1.00 96.38 89 MET A C 1
ATOM 714 O O . MET A 1 89 ? -1.428 11.461 -7.053 1.00 96.38 89 MET A O 1
ATOM 718 N N . ILE A 1 90 ? 0.580 10.595 -6.558 1.00 96.56 90 ILE A N 1
ATOM 719 C CA . ILE A 1 90 ? 0.152 9.192 -6.603 1.00 96.56 90 ILE A CA 1
ATOM 720 C C . ILE A 1 90 ? -0.935 8.965 -5.552 1.00 96.56 90 ILE A C 1
ATOM 722 O O . ILE A 1 90 ? -1.984 8.428 -5.875 1.00 96.56 90 ILE A O 1
ATOM 726 N N . GLY A 1 91 ? -0.720 9.440 -4.320 1.00 96.62 91 GLY A N 1
ATOM 727 C CA . GLY A 1 91 ? -1.708 9.346 -3.244 1.00 96.62 91 GLY A CA 1
ATOM 728 C C . GLY A 1 91 ? -3.087 9.892 -3.620 1.00 96.62 91 GLY A C 1
ATOM 729 O O . GLY A 1 91 ? -4.086 9.230 -3.353 1.00 96.62 91 GLY A O 1
ATOM 730 N N . ARG A 1 92 ? -3.136 11.044 -4.310 1.00 97.19 92 ARG A N 1
ATOM 731 C CA . ARG A 1 92 ? -4.378 11.689 -4.790 1.00 97.19 92 ARG A CA 1
ATOM 732 C C . ARG A 1 92 ? -5.212 10.825 -5.731 1.00 97.19 92 ARG A C 1
ATOM 734 O O . ARG A 1 92 ? -6.426 10.982 -5.753 1.00 97.19 92 ARG A O 1
ATOM 741 N N . GLU A 1 93 ? -4.575 9.925 -6.468 1.00 96.94 93 GLU A N 1
ATOM 742 C CA . GLU A 1 93 ? -5.226 9.052 -7.452 1.00 96.94 93 GLU A CA 1
ATOM 743 C C . GLU A 1 93 ? -5.550 7.657 -6.883 1.00 96.94 93 GLU A C 1
ATOM 745 O O . GLU A 1 93 ? -6.065 6.796 -7.597 1.00 96.94 93 GLU A O 1
ATOM 750 N N . VAL A 1 94 ? -5.243 7.400 -5.603 1.00 96.81 94 VAL A N 1
ATOM 751 C CA . VAL A 1 94 ? -5.438 6.092 -4.962 1.00 96.81 94 VAL A CA 1
ATOM 752 C C . VAL A 1 94 ? -6.420 6.220 -3.795 1.00 96.81 94 VAL A C 1
ATOM 754 O O . VAL A 1 94 ? -6.217 7.009 -2.867 1.00 96.81 94 VAL A O 1
ATOM 757 N N . GLY A 1 95 ? -7.471 5.391 -3.824 1.00 97.94 95 GLY A N 1
ATOM 758 C CA . GLY A 1 95 ? -8.463 5.268 -2.748 1.00 97.94 95 GLY A CA 1
ATOM 759 C C . GLY A 1 95 ? -7.861 4.782 -1.426 1.00 97.94 95 GLY A C 1
ATOM 760 O O . GLY A 1 95 ? -6.661 4.529 -1.347 1.00 97.94 95 GLY A O 1
ATOM 761 N N . ALA A 1 96 ? -8.671 4.655 -0.377 1.00 97.81 96 ALA A N 1
ATOM 762 C CA . ALA A 1 96 ? -8.196 4.162 0.914 1.00 97.81 96 ALA A CA 1
ATOM 763 C C . ALA A 1 96 ? -7.519 2.788 0.772 1.00 97.81 96 ALA A C 1
ATOM 765 O O . ALA A 1 96 ? -7.937 1.958 -0.039 1.00 97.81 96 ALA A O 1
ATOM 766 N N . SER A 1 97 ? -6.464 2.535 1.547 1.00 95.94 97 SER A N 1
ATOM 767 C CA . SER A 1 97 ? -5.730 1.265 1.491 1.00 95.94 97 SER A CA 1
ATOM 768 C C . SER A 1 97 ? -5.758 0.515 2.816 1.00 95.94 97 SER A C 1
ATOM 770 O O . SER A 1 97 ? -5.889 1.093 3.890 1.00 95.94 97 SER A O 1
ATOM 772 N N . ALA A 1 98 ? -5.630 -0.813 2.735 1.00 95.12 98 ALA A N 1
ATOM 773 C CA . ALA A 1 98 ? -5.751 -1.744 3.860 1.00 95.12 98 ALA A CA 1
ATOM 774 C C . ALA A 1 98 ? -4.641 -1.620 4.931 1.00 95.12 98 ALA A C 1
ATOM 776 O O . ALA A 1 98 ? -4.617 -2.387 5.893 1.00 95.12 98 ALA A O 1
ATOM 777 N N . ASP A 1 99 ? -3.722 -0.670 4.767 1.00 93.81 99 ASP A N 1
ATOM 778 C CA . ASP A 1 99 ? -2.769 -0.214 5.778 1.00 93.81 99 ASP A CA 1
ATOM 779 C C . ASP A 1 99 ? -3.354 0.843 6.734 1.00 93.81 99 ASP A C 1
ATOM 781 O O . ASP A 1 99 ? -2.737 1.161 7.753 1.00 93.81 99 ASP A O 1
ATOM 785 N N . GLY A 1 100 ? -4.558 1.342 6.440 1.00 94.12 100 GLY A N 1
ATOM 786 C CA . GLY A 1 100 ? -5.225 2.408 7.180 1.00 94.12 100 GLY A CA 1
ATOM 787 C C . GLY A 1 100 ? -5.031 3.790 6.559 1.00 94.12 100 GLY A C 1
ATOM 788 O O . GLY A 1 100 ? -5.514 4.765 7.126 1.00 94.12 100 GLY A O 1
ATOM 789 N N . ARG A 1 101 ? -4.356 3.924 5.414 1.00 96.12 101 ARG A N 1
ATOM 790 C CA . ARG A 1 101 ? -4.256 5.210 4.710 1.00 96.12 101 ARG A CA 1
ATOM 791 C C . ARG A 1 101 ? -5.632 5.626 4.172 1.00 96.12 101 ARG A C 1
ATOM 793 O O . ARG A 1 101 ? -6.361 4.784 3.636 1.00 96.12 101 ARG A O 1
ATOM 800 N N . HIS A 1 102 ? -5.984 6.901 4.320 1.00 97.50 102 HIS A N 1
ATOM 801 C CA . HIS A 1 102 ? -7.189 7.466 3.708 1.00 97.50 102 HIS A CA 1
ATOM 802 C C . HIS A 1 102 ? -7.015 7.660 2.201 1.00 97.50 102 HIS A C 1
ATOM 804 O O . HIS A 1 102 ? -5.899 7.766 1.680 1.00 97.50 102 HIS A O 1
ATOM 810 N N . ALA A 1 103 ? -8.132 7.728 1.485 1.00 98.25 103 ALA A N 1
ATOM 811 C CA . ALA A 1 103 ? -8.148 8.104 0.082 1.00 98.25 103 ALA A CA 1
ATOM 812 C C . ALA A 1 103 ? -7.482 9.475 -0.106 1.00 98.25 103 ALA A C 1
ATOM 814 O O . ALA A 1 103 ? -7.722 10.424 0.639 1.00 98.25 103 ALA A O 1
ATOM 815 N N . GLY A 1 104 ? -6.611 9.587 -1.106 1.00 97.44 104 GLY A N 1
ATOM 816 C CA . GLY A 1 104 ? -5.939 10.848 -1.408 1.00 97.44 104 GLY A CA 1
ATOM 817 C C . GLY A 1 104 ? -4.718 11.192 -0.544 1.00 97.44 104 GLY A C 1
ATOM 818 O O . GLY A 1 104 ? -3.959 12.092 -0.916 1.00 97.44 104 GLY A O 1
ATOM 819 N N . GLU A 1 105 ? -4.478 10.497 0.575 1.00 97.06 105 GLU A N 1
ATOM 820 C CA . GLU A 1 105 ? -3.265 10.704 1.378 1.00 97.06 105 GLU A CA 1
ATOM 821 C C . GLU A 1 105 ? -2.010 10.247 0.613 1.00 97.06 105 GLU A C 1
ATOM 823 O O . GLU A 1 105 ? -2.078 9.289 -0.161 1.00 97.06 105 GLU A O 1
ATOM 828 N N . PRO A 1 106 ? -0.840 10.875 0.822 1.00 96.31 106 PRO A N 1
ATOM 829 C CA . PRO A 1 106 ? 0.391 10.468 0.148 1.00 96.31 106 PRO A CA 1
ATOM 830 C C . PRO A 1 106 ? 0.751 8.994 0.391 1.00 96.31 106 PRO A C 1
ATOM 832 O O . PRO A 1 106 ? 0.613 8.491 1.505 1.00 96.31 106 PRO A O 1
ATOM 835 N N . VAL A 1 107 ? 1.269 8.311 -0.636 1.00 95.88 107 VAL A N 1
ATOM 836 C CA . VAL A 1 107 ? 1.870 6.974 -0.463 1.00 95.88 107 VAL A CA 1
ATOM 837 C C . VAL A 1 107 ? 3.256 7.078 0.181 1.00 95.88 107 VAL A C 1
ATOM 839 O O . VAL A 1 107 ? 3.828 8.167 0.267 1.00 95.88 107 VAL A O 1
ATOM 842 N N . ALA A 1 108 ? 3.828 5.951 0.611 1.00 94.31 108 ALA A N 1
ATOM 843 C CA . ALA A 1 108 ? 5.195 5.929 1.124 1.00 94.31 108 ALA A CA 1
ATOM 844 C C . ALA A 1 108 ? 6.193 6.464 0.069 1.00 94.31 108 ALA A C 1
ATOM 846 O O . ALA A 1 108 ? 6.107 6.086 -1.105 1.00 94.31 108 ALA A O 1
ATOM 847 N N . PRO A 1 109 ? 7.122 7.360 0.444 1.00 93.62 109 PRO A N 1
ATOM 848 C CA . PRO A 1 109 ? 8.068 7.926 -0.504 1.00 93.62 109 PRO A CA 1
ATOM 849 C C . PRO A 1 109 ? 9.186 6.927 -0.829 1.00 93.62 109 PRO A C 1
ATOM 851 O O . PRO A 1 109 ? 9.890 6.449 0.056 1.00 93.62 109 PRO A O 1
ATOM 854 N N . ASN A 1 110 ? 9.418 6.691 -2.119 1.00 91.88 110 ASN A N 1
ATOM 855 C CA . ASN A 1 110 ? 10.472 5.827 -2.650 1.00 91.88 110 ASN A CA 1
ATOM 856 C C . ASN A 1 110 ? 10.412 4.416 -2.039 1.00 91.88 110 ASN A C 1
ATOM 858 O O . ASN A 1 110 ? 9.371 3.771 -2.088 1.00 91.88 110 ASN A O 1
ATOM 862 N N . PHE A 1 111 ? 11.528 3.939 -1.487 1.00 92.31 111 PHE A N 1
ATOM 863 C CA . PHE A 1 111 ? 11.641 2.651 -0.809 1.00 92.31 111 PHE A CA 1
ATOM 864 C C . PHE A 1 111 ? 11.809 2.834 0.707 1.00 92.31 111 PHE A C 1
ATOM 866 O O . PHE A 1 111 ? 12.653 2.198 1.334 1.00 92.31 111 PHE A O 1
ATOM 873 N N . SER A 1 112 ? 11.038 3.760 1.278 1.00 93.25 112 SER A N 1
ATOM 874 C CA . SER A 1 112 ? 10.984 4.026 2.718 1.00 93.25 112 SER A CA 1
ATOM 875 C C . SER A 1 112 ? 9.714 3.430 3.332 1.00 93.25 112 SER A C 1
ATOM 877 O O . SER A 1 112 ? 8.709 3.308 2.624 1.00 93.25 112 SER A O 1
ATOM 879 N N . PRO A 1 113 ? 9.711 3.083 4.634 1.00 93.06 113 PRO A N 1
ATOM 880 C CA . PRO A 1 113 ? 8.479 2.713 5.322 1.00 93.06 113 PRO A CA 1
ATOM 881 C C . PRO A 1 113 ? 7.422 3.814 5.221 1.00 93.06 113 PRO A C 1
ATOM 883 O O . PRO A 1 113 ? 7.723 4.989 4.988 1.00 93.06 113 PRO A O 1
ATOM 886 N N . ALA A 1 114 ? 6.158 3.424 5.397 1.00 92.81 114 ALA A N 1
ATOM 887 C CA . ALA A 1 114 ? 5.081 4.397 5.483 1.00 92.81 114 ALA A CA 1
ATOM 888 C C . ALA A 1 114 ? 5.338 5.335 6.683 1.00 92.81 114 ALA A C 1
ATOM 890 O O . ALA A 1 114 ? 5.755 4.852 7.741 1.00 92.81 114 ALA A O 1
ATOM 891 N N . PRO A 1 115 ? 5.113 6.655 6.550 1.00 90.69 115 PRO A N 1
ATOM 892 C CA . PRO A 1 115 ? 5.434 7.602 7.613 1.00 90.69 115 PRO A CA 1
ATOM 893 C C . PRO A 1 115 ? 4.814 7.226 8.965 1.00 90.69 115 PRO A C 1
ATOM 895 O O . PRO A 1 115 ? 3.608 7.003 9.056 1.00 90.69 115 PRO A O 1
ATOM 898 N N . GLY A 1 116 ? 5.642 7.183 10.015 1.00 90.06 116 GLY A N 1
ATOM 899 C CA . GLY A 1 116 ? 5.201 6.907 11.387 1.00 90.06 116 GLY A CA 1
ATOM 900 C C . GLY A 1 116 ? 4.863 5.441 11.663 1.00 90.06 116 GLY A C 1
ATOM 901 O O . GLY A 1 116 ? 4.145 5.161 12.620 1.00 90.06 116 GLY A O 1
ATOM 902 N N . THR A 1 117 ? 5.332 4.518 10.818 1.00 91.56 117 THR A N 1
ATOM 903 C CA . THR A 1 117 ? 5.074 3.078 10.979 1.00 91.56 117 THR A CA 1
ATOM 904 C C . THR A 1 117 ? 6.305 2.268 11.367 1.00 91.56 117 THR A C 1
ATOM 906 O O . THR A 1 117 ? 6.142 1.125 11.784 1.00 91.56 117 THR A O 1
ATOM 909 N N . ASP A 1 118 ? 7.498 2.845 11.249 1.00 88.19 118 ASP A N 1
ATOM 910 C CA . ASP A 1 118 ? 8.768 2.334 11.756 1.00 88.19 118 ASP A CA 1
ATOM 911 C C . ASP A 1 118 ? 9.008 2.820 13.198 1.00 88.19 118 ASP A C 1
ATOM 913 O O . ASP A 1 118 ? 9.075 4.026 13.447 1.00 88.19 118 ASP A O 1
ATOM 917 N N . VAL A 1 119 ? 9.088 1.888 14.154 1.00 81.88 119 VAL A N 1
ATOM 918 C CA . VAL A 1 119 ? 9.201 2.132 15.607 1.00 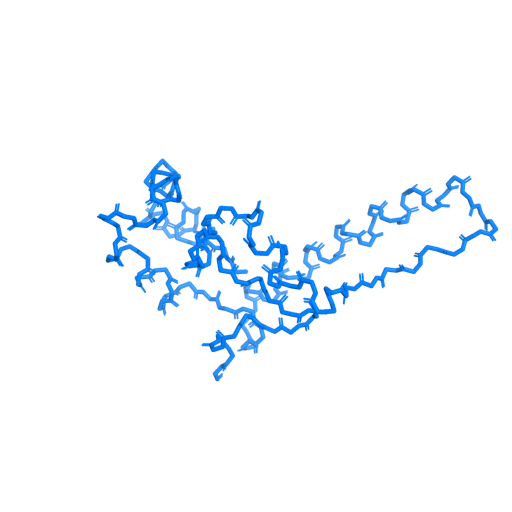81.88 119 VAL A CA 1
ATOM 919 C C . VAL A 1 119 ? 10.259 1.268 16.283 1.00 81.88 119 VAL A C 1
ATOM 921 O O . VAL A 1 119 ? 10.513 0.132 15.824 1.00 81.88 119 VAL A O 1
#

pLDDT: mean 93.74, std 6.16, range [54.41, 98.31]